Protein AF-A0A0F9J453-F1 (afdb_monomer_lite)

Sequence (119 aa):
MNYAKPRQVDPKLDKDDAGKWRWTVANRRVGTWAAGYCAENCLGHDTPLAAAQHYHEYQLDHIRLSSLMDTQHPCEKCSEWTSLIAGLPHGDTHTLCEAHRTKDVLAEITSPPDQIWYS

Foldseek 3Di:
DKKWAWDADDVVVHPNLHQFIAIWIADPVPGIDGDFVSNVPDSHHNDRQVNLVNVVVSQLVVKDKDFQPPDWFQFPPHGDTGRIWIDGPQDDIGRHDPVQNHSVNRVVVDGRDRMTDDD

Structure (mmCIF, N/CA/C/O backbone):
data_AF-A0A0F9J453-F1
#
_entry.id   AF-A0A0F9J453-F1
#
loop_
_atom_site.group_PDB
_atom_site.id
_atom_site.type_symbol
_atom_site.label_atom_id
_atom_site.label_alt_id
_atom_site.label_comp_id
_atom_site.label_asym_id
_atom_site.label_entity_id
_atom_site.label_seq_id
_atom_site.pdbx_PDB_ins_code
_atom_site.Cartn_x
_atom_site.Cartn_y
_atom_site.Cartn_z
_atom_site.occupancy
_atom_site.B_iso_or_equiv
_atom_site.auth_seq_id
_atom_site.auth_comp_id
_atom_site.auth_asym_id
_atom_site.auth_atom_id
_atom_site.pdbx_PDB_model_num
ATOM 1 N N . MET A 1 1 ? 19.938 2.664 4.114 1.00 58.47 1 MET A N 1
ATOM 2 C CA . MET A 1 1 ? 18.542 3.114 4.044 1.00 58.47 1 MET A CA 1
ATOM 3 C C . MET A 1 1 ? 17.897 2.373 2.904 1.00 58.47 1 MET A C 1
ATOM 5 O O . MET A 1 1 ? 18.426 2.441 1.794 1.00 58.47 1 MET A O 1
ATOM 9 N N . ASN A 1 2 ? 16.870 1.600 3.223 1.00 80.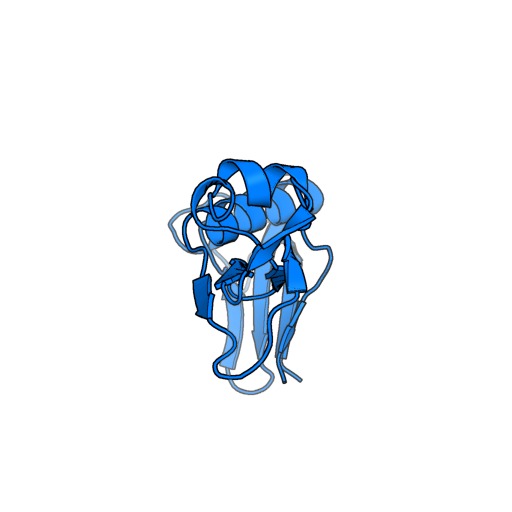75 2 ASN A N 1
ATOM 10 C CA . ASN A 1 2 ? 16.108 0.851 2.244 1.00 80.75 2 ASN A CA 1
ATOM 11 C C . ASN A 1 2 ? 14.864 1.681 1.927 1.00 80.75 2 ASN A C 1
ATOM 13 O O . ASN A 1 2 ? 14.238 2.217 2.839 1.00 80.75 2 ASN A O 1
ATOM 17 N N . TYR A 1 3 ? 14.539 1.852 0.656 1.00 84.69 3 TYR A N 1
ATOM 18 C CA . TYR A 1 3 ? 13.366 2.622 0.243 1.00 84.69 3 TYR A CA 1
ATOM 19 C C . TYR A 1 3 ? 12.690 1.937 -0.932 1.00 84.69 3 TYR A C 1
ATOM 21 O O . TYR A 1 3 ? 13.342 1.184 -1.650 1.00 84.69 3 TYR A O 1
ATOM 29 N N . ALA A 1 4 ? 11.407 2.196 -1.146 1.00 87.56 4 ALA A N 1
ATOM 30 C CA . ALA A 1 4 ? 10.708 1.763 -2.341 1.00 87.56 4 ALA A CA 1
ATOM 31 C C . ALA A 1 4 ? 9.972 2.910 -3.005 1.00 87.56 4 ALA A C 1
ATOM 33 O O . ALA A 1 4 ? 9.442 3.775 -2.318 1.00 87.56 4 ALA A O 1
ATOM 34 N N . LYS A 1 5 ? 9.977 2.922 -4.333 1.00 90.81 5 LYS A N 1
ATOM 35 C CA . LYS A 1 5 ? 9.284 3.920 -5.148 1.00 90.81 5 LYS A CA 1
ATOM 36 C C . LYS A 1 5 ? 9.131 3.428 -6.588 1.00 90.81 5 LYS A C 1
ATOM 38 O O . LYS A 1 5 ? 9.829 2.479 -6.984 1.00 90.81 5 LYS A O 1
ATOM 43 N N . PRO A 1 6 ? 8.300 4.089 -7.409 1.00 88.69 6 PRO A N 1
ATOM 44 C CA . PRO A 1 6 ? 8.308 3.878 -8.841 1.00 88.69 6 PRO A CA 1
ATOM 45 C C . PRO A 1 6 ? 9.680 4.248 -9.407 1.00 88.69 6 PRO A C 1
ATOM 47 O O . PRO A 1 6 ? 10.253 5.294 -9.081 1.00 88.69 6 PRO A O 1
ATOM 50 N N . ARG A 1 7 ? 10.214 3.397 -10.275 1.00 88.31 7 ARG A N 1
ATOM 51 C CA . ARG A 1 7 ? 11.472 3.630 -10.985 1.00 88.31 7 ARG A CA 1
ATOM 52 C C . ARG A 1 7 ? 11.322 3.174 -12.432 1.00 88.31 7 ARG A C 1
ATOM 54 O O . ARG A 1 7 ? 10.661 2.170 -12.690 1.00 88.31 7 ARG A O 1
ATOM 61 N N . GLN A 1 8 ? 11.951 3.890 -13.362 1.00 84.50 8 GLN A N 1
ATOM 62 C CA . GLN A 1 8 ? 12.127 3.388 -14.721 1.00 84.50 8 GLN A CA 1
ATOM 63 C C . GLN A 1 8 ? 13.037 2.154 -14.723 1.00 84.50 8 GLN A C 1
ATOM 65 O O . GLN A 1 8 ? 14.089 2.131 -14.073 1.00 84.50 8 GLN A O 1
ATOM 70 N N . VAL A 1 9 ? 12.593 1.143 -15.459 1.00 73.62 9 VAL A N 1
ATOM 71 C CA . VAL A 1 9 ? 13.315 -0.088 -15.775 1.00 73.62 9 VAL A CA 1
ATOM 72 C C . VAL A 1 9 ? 14.597 0.288 -16.519 1.00 73.62 9 VAL A C 1
ATOM 74 O O . VAL A 1 9 ? 14.559 1.032 -17.503 1.00 73.62 9 VAL A O 1
ATOM 77 N N . ASP A 1 10 ? 15.736 -0.185 -16.017 1.00 68.31 10 ASP A N 1
ATOM 78 C CA . ASP A 1 10 ? 17.033 -0.014 -16.666 1.00 68.31 10 ASP A CA 1
ATOM 79 C C . ASP A 1 10 ? 17.321 -1.265 -17.502 1.00 68.31 10 ASP A C 1
ATOM 81 O O . ASP A 1 10 ? 17.553 -2.323 -16.923 1.00 68.31 10 ASP A O 1
ATOM 85 N N . PRO A 1 11 ? 17.369 -1.181 -18.839 1.00 63.88 11 PRO A N 1
ATOM 86 C CA . PRO A 1 11 ? 17.596 -2.346 -19.696 1.00 63.88 11 PRO A CA 1
ATOM 87 C C . PRO A 1 11 ? 18.952 -3.043 -19.477 1.00 63.88 11 PRO A C 1
ATOM 89 O O . PRO A 1 11 ? 19.164 -4.137 -19.988 1.00 63.88 11 PRO A O 1
ATOM 92 N N . LYS A 1 12 ? 19.895 -2.440 -18.735 1.00 64.56 12 LYS A N 1
ATOM 93 C CA . LYS A 1 12 ? 21.147 -3.111 -18.333 1.00 64.56 12 LYS A CA 1
ATOM 94 C C . LYS A 1 12 ? 20.999 -3.969 -17.076 1.00 64.56 12 LYS A C 1
ATOM 96 O O . LYS A 1 12 ? 21.871 -4.794 -16.811 1.00 64.56 12 LYS A O 1
ATOM 101 N N . LEU A 1 13 ? 19.963 -3.728 -16.276 1.00 62.19 13 LEU A N 1
ATOM 102 C CA . LEU A 1 13 ? 19.748 -4.349 -14.964 1.00 62.19 13 LEU A CA 1
ATOM 103 C C . LEU A 1 13 ? 18.433 -5.138 -14.892 1.00 62.19 13 LEU A C 1
ATOM 105 O O . LEU A 1 13 ? 18.302 -6.030 -14.057 1.00 62.19 13 LEU A O 1
ATOM 109 N N . ASP A 1 14 ? 17.487 -4.835 -15.775 1.00 64.06 14 ASP A N 1
ATOM 110 C CA . ASP A 1 14 ? 16.128 -5.351 -15.812 1.00 64.06 14 ASP A CA 1
ATOM 111 C C . ASP A 1 14 ? 15.807 -5.940 -17.208 1.00 64.06 14 ASP A C 1
ATOM 113 O O . ASP A 1 14 ? 16.488 -5.643 -18.187 1.00 64.06 14 ASP A O 1
ATOM 117 N N . LYS A 1 15 ? 14.764 -6.784 -17.315 1.00 60.72 15 LYS A N 1
ATOM 118 C CA . LYS A 1 15 ? 14.276 -7.349 -18.601 1.00 60.72 15 LYS A CA 1
ATOM 119 C C . LYS A 1 15 ? 13.980 -6.223 -19.621 1.00 60.72 15 LYS A C 1
ATOM 121 O O . LYS A 1 15 ? 13.590 -5.149 -19.179 1.00 60.72 15 LYS A O 1
ATOM 126 N N . ASP A 1 16 ? 14.110 -6.509 -20.927 1.00 56.72 16 ASP A N 1
ATOM 127 C CA . ASP A 1 16 ? 14.220 -5.620 -22.123 1.00 56.72 16 ASP A CA 1
ATOM 128 C C . ASP A 1 16 ? 13.232 -4.430 -22.320 1.00 56.72 16 ASP A C 1
ATOM 130 O O . ASP A 1 16 ? 13.208 -3.796 -23.377 1.00 56.72 16 ASP A O 1
ATOM 134 N N . ASP A 1 17 ? 12.449 -4.036 -21.319 1.00 56.16 17 ASP A N 1
ATOM 135 C CA . ASP A 1 17 ? 11.421 -2.998 -21.387 1.00 56.16 17 ASP A CA 1
ATOM 136 C C . ASP A 1 17 ? 11.989 -1.593 -21.081 1.00 56.16 17 ASP A C 1
ATOM 138 O O . ASP A 1 17 ? 11.548 -0.906 -20.151 1.00 56.16 17 ASP A O 1
ATOM 142 N N . ALA A 1 18 ? 12.993 -1.150 -21.843 1.00 51.66 18 ALA A N 1
ATOM 143 C CA . ALA A 1 18 ? 13.585 0.181 -21.686 1.00 51.66 18 ALA A CA 1
ATOM 144 C C . ALA A 1 18 ? 12.510 1.285 -21.808 1.00 51.66 18 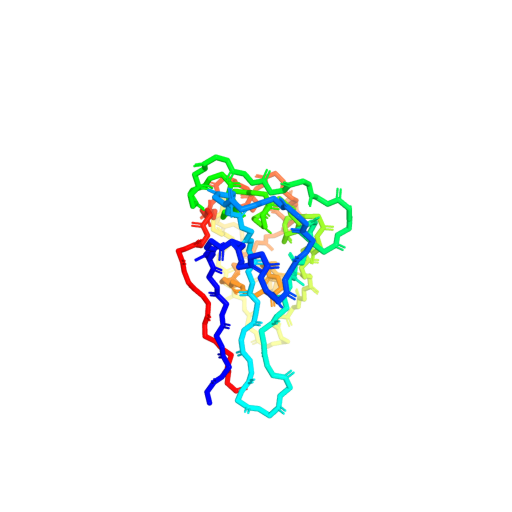ALA A C 1
ATOM 146 O O . ALA A 1 18 ? 11.973 1.520 -22.889 1.00 51.66 18 ALA A O 1
ATOM 147 N N . GLY A 1 19 ? 12.198 1.971 -20.702 1.00 61.91 19 GLY A N 1
ATOM 148 C CA . GLY A 1 19 ? 11.271 3.115 -20.668 1.00 61.91 19 GLY A CA 1
ATOM 149 C C . GLY A 1 19 ? 10.000 2.930 -19.834 1.00 61.91 19 GLY A C 1
ATOM 150 O O . GLY A 1 19 ? 9.310 3.919 -19.580 1.00 61.91 19 GLY A O 1
ATOM 151 N N . LYS A 1 20 ? 9.705 1.717 -19.351 1.00 82.94 20 LYS A N 1
ATOM 152 C CA . LYS A 1 20 ? 8.541 1.461 -18.486 1.00 82.94 20 LYS A CA 1
ATOM 153 C C . LYS A 1 20 ? 8.883 1.594 -17.000 1.00 82.94 20 LYS A C 1
ATOM 155 O O . LYS A 1 20 ? 10.028 1.443 -16.591 1.00 82.94 20 LYS A O 1
ATOM 160 N N . TRP A 1 21 ? 7.888 1.899 -16.177 1.00 90.56 21 TRP A N 1
ATOM 161 C CA . TRP A 1 21 ? 7.979 2.069 -14.729 1.00 90.56 21 TRP A CA 1
ATOM 162 C C . TRP A 1 21 ? 7.594 0.787 -13.994 1.00 90.56 21 TRP A C 1
ATOM 164 O O . TRP A 1 21 ? 6.624 0.125 -14.351 1.00 90.56 21 TRP A O 1
ATOM 174 N N . ARG A 1 22 ? 8.309 0.456 -12.921 1.00 91.19 22 ARG A N 1
ATOM 175 C CA . ARG A 1 22 ? 7.918 -0.581 -11.955 1.00 91.19 22 ARG A CA 1
ATOM 176 C C . ARG A 1 22 ? 8.031 -0.030 -10.544 1.00 91.19 22 ARG A C 1
ATOM 178 O O . ARG A 1 22 ? 8.843 0.860 -10.285 1.00 91.19 22 ARG A O 1
ATOM 185 N N . TRP A 1 23 ? 7.245 -0.572 -9.621 1.00 92.31 23 TRP A N 1
ATOM 186 C CA . TRP A 1 23 ? 7.500 -0.350 -8.206 1.00 92.31 23 TRP A CA 1
ATOM 187 C C . TRP A 1 23 ? 8.717 -1.165 -7.784 1.00 92.31 23 TRP A C 1
ATOM 189 O O . TRP A 1 23 ? 8.757 -2.383 -7.981 1.00 92.31 23 TRP A O 1
ATOM 199 N N . THR A 1 24 ? 9.723 -0.493 -7.232 1.00 91.25 24 THR A N 1
ATOM 200 C CA . THR A 1 24 ? 11.000 -1.120 -6.882 1.00 91.25 24 THR A CA 1
ATOM 201 C C . THR A 1 24 ? 11.366 -0.853 -5.438 1.00 91.25 24 THR A C 1
ATOM 203 O O . THR A 1 24 ? 11.099 0.231 -4.928 1.00 91.25 24 THR A O 1
ATOM 206 N N . VAL A 1 25 ? 12.003 -1.830 -4.799 1.00 89.06 25 VAL A N 1
ATOM 207 C CA . VAL A 1 25 ? 12.656 -1.704 -3.496 1.00 89.06 25 VAL A CA 1
ATOM 208 C C . VAL A 1 25 ? 14.158 -1.608 -3.742 1.00 89.06 25 VAL A C 1
ATOM 210 O O . VAL A 1 25 ? 14.733 -2.423 -4.459 1.00 89.06 25 VAL A O 1
ATOM 213 N N . ALA A 1 26 ? 14.800 -0.616 -3.141 1.00 87.31 26 ALA A N 1
ATOM 214 C CA . ALA A 1 26 ? 16.237 -0.422 -3.152 1.00 87.31 26 ALA A CA 1
ATOM 215 C C . ALA A 1 26 ? 16.809 -0.695 -1.759 1.00 87.31 26 ALA A C 1
ATOM 217 O O . ALA A 1 26 ? 16.400 -0.078 -0.774 1.00 87.31 26 ALA A O 1
ATOM 218 N N . ASN A 1 27 ? 17.803 -1.577 -1.682 1.00 86.12 27 ASN A N 1
ATOM 219 C CA . ASN A 1 27 ? 18.605 -1.846 -0.494 1.00 86.12 27 ASN A CA 1
ATOM 220 C C . ASN A 1 27 ? 20.088 -1.674 -0.824 1.00 86.12 27 ASN A C 1
ATOM 222 O O . ASN A 1 27 ? 20.586 -2.209 -1.811 1.00 86.12 27 ASN A O 1
ATOM 226 N N . ARG A 1 28 ? 20.829 -0.962 0.032 1.00 80.06 28 ARG A N 1
ATOM 227 C CA . ARG A 1 28 ? 22.255 -0.670 -0.216 1.00 80.06 28 ARG A CA 1
ATOM 228 C C . ARG A 1 28 ? 23.141 -1.917 -0.344 1.00 80.06 28 ARG A C 1
ATOM 230 O O . ARG A 1 28 ? 24.192 -1.820 -0.960 1.00 80.06 28 ARG A O 1
ATOM 237 N N . ARG A 1 29 ? 22.762 -3.045 0.265 1.00 83.50 29 ARG A N 1
ATOM 238 C CA . ARG A 1 29 ? 23.536 -4.298 0.244 1.00 83.50 29 ARG A CA 1
ATOM 239 C C . ARG A 1 29 ? 23.169 -5.214 -0.921 1.00 83.50 29 ARG A C 1
ATOM 241 O O . ARG A 1 29 ? 24.044 -5.897 -1.429 1.00 83.50 29 ARG A O 1
ATOM 248 N N . VAL A 1 30 ? 21.890 -5.255 -1.296 1.00 80.81 30 VAL A N 1
ATOM 249 C CA . VAL A 1 30 ? 21.345 -6.257 -2.238 1.00 80.81 30 VAL A CA 1
ATOM 250 C C . VAL A 1 30 ? 21.035 -5.650 -3.612 1.00 80.81 30 VAL A C 1
ATOM 252 O O . VAL A 1 30 ? 20.905 -6.372 -4.591 1.00 80.81 30 VAL A O 1
ATOM 255 N N . GLY A 1 31 ? 20.978 -4.320 -3.719 1.00 84.56 31 GLY A N 1
ATOM 256 C CA . GLY A 1 31 ? 20.663 -3.618 -4.961 1.00 84.56 31 GLY A CA 1
ATOM 257 C C . GLY A 1 31 ? 19.195 -3.207 -5.038 1.00 84.56 31 GLY A C 1
ATOM 258 O O . GLY A 1 31 ? 18.553 -2.968 -4.018 1.00 84.56 31 GLY A O 1
ATOM 259 N N . THR A 1 32 ? 18.682 -3.048 -6.255 1.00 86.69 32 THR A N 1
ATOM 260 C CA . THR A 1 32 ? 17.288 -2.657 -6.521 1.00 86.69 32 THR A CA 1
ATOM 261 C C . THR A 1 32 ? 16.565 -3.809 -7.205 1.00 86.69 32 THR A C 1
ATOM 263 O O . THR A 1 32 ? 17.125 -4.394 -8.125 1.00 86.69 32 THR A O 1
ATOM 266 N N . TRP A 1 33 ? 15.348 -4.128 -6.772 1.00 86.44 33 TRP A N 1
ATOM 267 C CA . TRP A 1 33 ? 14.506 -5.160 -7.384 1.00 86.44 33 TRP A CA 1
ATOM 268 C C . TRP A 1 33 ? 13.043 -4.713 -7.427 1.00 86.44 33 TRP A C 1
ATOM 270 O O . TRP A 1 33 ? 12.626 -3.852 -6.651 1.00 86.44 33 TRP A O 1
ATOM 280 N N . ALA A 1 34 ? 12.255 -5.282 -8.339 1.00 89.38 34 ALA A N 1
ATOM 281 C CA . ALA A 1 34 ? 10.815 -5.040 -8.401 1.00 89.38 34 ALA A CA 1
ATOM 282 C C . ALA A 1 34 ? 10.085 -5.701 -7.218 1.00 89.38 34 ALA A C 1
ATOM 284 O O . ALA A 1 34 ? 10.521 -6.743 -6.734 1.00 89.38 34 ALA A O 1
ATOM 285 N N . ALA A 1 35 ? 8.978 -5.116 -6.758 1.00 89.81 35 ALA A N 1
ATOM 286 C CA . ALA A 1 35 ? 8.205 -5.634 -5.625 1.00 89.81 35 ALA A CA 1
ATOM 287 C C . ALA A 1 35 ? 6.690 -5.607 -5.871 1.00 89.81 35 ALA A C 1
ATOM 289 O O . ALA A 1 35 ? 6.203 -4.904 -6.757 1.00 89.81 35 ALA A O 1
ATOM 290 N N . GLY A 1 36 ? 5.952 -6.380 -5.070 1.00 90.88 36 GLY A N 1
ATOM 291 C CA . GLY A 1 36 ? 4.528 -6.634 -5.284 1.00 90.88 36 GLY A CA 1
ATOM 292 C C . GLY A 1 36 ? 4.272 -7.273 -6.648 1.00 90.88 36 GLY A C 1
ATOM 293 O O . GLY A 1 36 ? 5.144 -7.955 -7.189 1.00 90.88 36 GLY A O 1
ATOM 294 N N . TYR A 1 37 ? 3.132 -6.965 -7.265 1.00 92.44 37 TYR A N 1
ATOM 295 C CA . TYR A 1 37 ? 2.812 -7.465 -8.605 1.00 92.44 37 TYR A CA 1
ATOM 296 C C . TYR A 1 37 ? 3.808 -7.025 -9.689 1.00 92.44 37 TYR A C 1
ATOM 298 O O . TYR A 1 37 ? 3.955 -7.699 -10.707 1.00 92.44 37 TYR A O 1
ATOM 306 N N . CYS A 1 38 ? 4.595 -5.961 -9.466 1.00 90.62 38 CYS A N 1
ATOM 307 C CA . CYS A 1 38 ? 5.680 -5.603 -10.385 1.00 90.62 38 CYS A CA 1
ATOM 308 C C . CYS A 1 38 ? 6.798 -6.666 -10.465 1.00 90.62 38 CYS A C 1
ATOM 310 O O . CYS A 1 38 ? 7.562 -6.653 -11.432 1.00 90.62 38 CYS A O 1
ATOM 312 N N . ALA A 1 39 ? 6.906 -7.575 -9.490 1.00 88.25 39 ALA A N 1
ATOM 313 C CA . ALA A 1 39 ? 7.855 -8.692 -9.501 1.00 88.25 39 ALA A CA 1
ATOM 314 C C . ALA A 1 39 ? 7.318 -9.946 -10.225 1.00 88.25 39 ALA A C 1
ATOM 316 O O . ALA A 1 39 ? 8.101 -10.804 -10.634 1.00 88.25 39 ALA A O 1
ATOM 317 N N . GLU A 1 40 ? 6.002 -10.047 -10.424 1.00 85.69 40 GLU A N 1
ATOM 318 C CA . GLU A 1 40 ? 5.304 -11.258 -10.876 1.00 85.69 40 GLU A CA 1
ATOM 319 C C . GLU A 1 40 ? 4.964 -11.195 -12.376 1.00 85.69 40 GLU A C 1
ATOM 321 O O . GLU A 1 40 ? 3.808 -11.201 -12.780 1.00 85.69 40 GLU A O 1
ATOM 326 N N . ASN A 1 41 ? 5.987 -11.118 -13.236 1.00 71.81 41 ASN A N 1
ATOM 327 C CA . ASN A 1 41 ? 5.835 -11.013 -14.702 1.00 71.81 41 ASN A CA 1
ATOM 328 C C . ASN A 1 41 ? 5.114 -9.743 -15.205 1.00 71.81 41 ASN A C 1
ATOM 330 O O . ASN A 1 41 ? 4.543 -9.733 -16.294 1.00 71.81 41 ASN A O 1
ATOM 334 N N . CYS A 1 42 ? 5.194 -8.642 -14.459 1.00 83.94 42 CYS A N 1
ATOM 335 C CA . CYS A 1 42 ? 4.746 -7.336 -14.935 1.00 83.94 42 CYS A CA 1
ATOM 336 C C . CYS A 1 42 ? 5.649 -6.810 -16.066 1.00 83.94 42 CYS A C 1
ATOM 338 O O . CYS A 1 42 ? 6.863 -6.687 -15.893 1.00 83.94 42 CYS A O 1
ATOM 340 N N . LEU A 1 43 ? 5.049 -6.412 -17.193 1.00 83.50 43 LEU A N 1
ATOM 341 C CA . LEU A 1 43 ? 5.746 -5.767 -18.320 1.00 83.50 43 LEU A CA 1
ATOM 342 C C . LEU A 1 43 ? 6.194 -4.326 -18.013 1.00 83.50 43 LEU A C 1
ATOM 344 O O . LEU A 1 43 ? 6.772 -3.665 -18.866 1.00 83.50 43 LEU A O 1
ATOM 348 N N . GLY A 1 44 ? 5.907 -3.813 -16.814 1.00 86.81 44 GLY A N 1
ATOM 349 C CA . GLY A 1 44 ? 6.068 -2.406 -16.462 1.00 86.81 44 GLY A CA 1
ATOM 350 C C . GLY A 1 44 ? 4.931 -1.521 -16.985 1.00 86.81 44 GLY A C 1
ATOM 351 O O . GLY A 1 44 ? 4.119 -1.927 -17.815 1.00 86.81 44 GLY A O 1
ATOM 352 N N . HIS A 1 45 ? 4.882 -0.298 -16.470 1.00 91.19 45 HIS A N 1
ATOM 353 C CA . HIS A 1 45 ? 3.807 0.668 -16.667 1.00 91.19 45 HIS A CA 1
ATOM 354 C C . HIS A 1 45 ? 4.291 1.908 -17.418 1.00 91.19 45 HIS A C 1
ATOM 356 O O . HIS A 1 45 ? 5.451 2.292 -17.309 1.00 91.19 45 HIS A O 1
ATOM 362 N N . ASP A 1 46 ? 3.401 2.603 -18.117 1.00 90.06 46 ASP A N 1
ATOM 363 C CA . ASP A 1 46 ? 3.794 3.798 -18.878 1.00 90.06 46 ASP A CA 1
ATOM 364 C C . ASP A 1 46 ? 4.073 5.016 -17.981 1.00 90.06 46 ASP A C 1
ATOM 366 O O . ASP A 1 46 ? 4.767 5.950 -18.381 1.00 90.06 46 ASP A O 1
ATOM 370 N N . THR A 1 47 ? 3.569 5.011 -16.742 1.00 91.81 47 THR A N 1
ATOM 371 C CA . THR A 1 47 ? 3.716 6.126 -15.798 1.00 91.81 47 THR A CA 1
ATOM 372 C C . THR A 1 47 ? 4.148 5.652 -14.405 1.00 91.81 47 THR A C 1
ATOM 374 O O . THR A 1 47 ? 3.826 4.528 -14.004 1.00 91.81 47 THR A O 1
ATOM 377 N N . PRO A 1 48 ? 4.837 6.507 -13.620 1.00 93.00 48 PRO A N 1
ATOM 378 C CA . PRO A 1 48 ? 5.168 6.193 -12.230 1.00 93.00 48 PRO A CA 1
ATOM 379 C C . PRO A 1 48 ? 3.915 5.996 -11.371 1.00 93.00 48 PRO A C 1
ATOM 381 O O . PRO A 1 48 ? 3.907 5.134 -10.497 1.00 93.00 48 PRO A O 1
ATOM 384 N N . LEU A 1 49 ? 2.849 6.758 -11.644 1.00 94.06 49 LEU A N 1
ATOM 385 C CA . LEU A 1 49 ? 1.582 6.655 -10.924 1.00 94.06 49 LEU A CA 1
ATOM 386 C C . LEU A 1 49 ? 0.915 5.294 -11.146 1.00 94.06 49 LEU A C 1
ATOM 388 O O . LEU A 1 49 ? 0.462 4.688 -10.183 1.00 94.06 49 LEU A O 1
ATOM 392 N N . ALA A 1 50 ? 0.914 4.776 -12.376 1.00 93.31 50 ALA A N 1
ATOM 393 C CA . ALA A 1 50 ? 0.371 3.449 -12.659 1.00 93.31 50 ALA A CA 1
ATOM 394 C C . ALA A 1 50 ? 1.161 2.340 -11.939 1.00 93.31 50 ALA A C 1
ATOM 396 O O . ALA A 1 50 ? 0.571 1.400 -11.414 1.00 93.31 50 ALA A O 1
ATOM 397 N N . ALA A 1 51 ? 2.487 2.476 -11.833 1.00 93.69 51 ALA A N 1
ATOM 398 C CA . ALA A 1 51 ? 3.297 1.554 -11.036 1.00 93.69 51 ALA A CA 1
ATOM 399 C C . ALA A 1 51 ? 3.001 1.654 -9.527 1.00 93.69 51 ALA A C 1
ATOM 401 O O . ALA A 1 51 ? 2.973 0.633 -8.840 1.00 93.69 51 ALA A O 1
ATOM 402 N N . ALA A 1 52 ? 2.757 2.863 -9.010 1.00 95.25 52 ALA A N 1
ATOM 403 C CA . ALA A 1 52 ? 2.329 3.076 -7.628 1.00 95.25 52 ALA A CA 1
ATOM 404 C C . ALA A 1 52 ? 0.945 2.473 -7.350 1.00 95.25 52 ALA A C 1
ATOM 406 O O . ALA A 1 52 ? 0.768 1.803 -6.336 1.00 95.25 52 ALA A O 1
ATOM 407 N N . GLN A 1 53 ? -0.014 2.664 -8.260 1.00 95.44 53 GLN A N 1
ATOM 408 C CA . GLN A 1 53 ? -1.359 2.085 -8.177 1.00 95.44 53 GLN A CA 1
ATOM 409 C C . GLN A 1 53 ? -1.306 0.559 -8.169 1.00 95.44 53 GLN A C 1
ATOM 411 O O . GLN A 1 53 ? -1.876 -0.068 -7.285 1.00 95.44 53 GLN A O 1
ATOM 416 N N . HIS A 1 54 ? -0.532 -0.041 -9.070 1.00 94.75 54 HIS A N 1
ATOM 417 C CA . HIS A 1 54 ? -0.396 -1.494 -9.127 1.00 94.75 54 HIS A CA 1
ATOM 418 C C . HIS A 1 54 ? 0.264 -2.079 -7.865 1.00 94.75 54 HIS A C 1
ATOM 420 O O . HIS A 1 54 ? -0.097 -3.156 -7.392 1.00 94.75 54 HIS A O 1
ATOM 426 N N . TYR A 1 55 ? 1.214 -1.357 -7.261 1.00 95.25 55 TYR A N 1
ATOM 427 C CA . TYR A 1 55 ? 1.755 -1.746 -5.959 1.00 95.25 55 TYR A CA 1
ATOM 428 C C . TYR A 1 55 ? 0.755 -1.538 -4.813 1.00 95.25 55 TYR A C 1
ATOM 430 O O . TYR A 1 55 ? 0.731 -2.310 -3.856 1.00 95.25 55 TYR A O 1
ATOM 438 N N . HIS A 1 56 ? -0.079 -0.506 -4.891 1.00 95.94 56 HIS A N 1
ATOM 439 C CA . HIS A 1 56 ? -1.143 -0.261 -3.928 1.00 95.94 56 HIS A CA 1
ATOM 440 C C . HIS A 1 56 ? -2.196 -1.375 -3.940 1.00 95.94 56 HIS A C 1
ATOM 442 O O . HIS A 1 56 ? -2.563 -1.865 -2.876 1.00 95.94 56 HIS A O 1
ATOM 448 N N . GLU A 1 57 ? -2.592 -1.849 -5.122 1.00 95.81 57 GLU A N 1
ATOM 449 C CA . GLU A 1 57 ? -3.450 -3.029 -5.290 1.00 95.81 57 GLU A CA 1
ATOM 450 C C . GLU A 1 57 ? -2.845 -4.255 -4.599 1.00 95.81 57 GLU A C 1
ATOM 452 O O . GLU A 1 57 ? -3.505 -4.880 -3.771 1.00 95.81 57 GLU A O 1
ATOM 457 N N . TYR A 1 58 ? -1.555 -4.524 -4.830 1.00 95.50 58 TYR A N 1
ATOM 458 C CA . TYR A 1 58 ? -0.842 -5.591 -4.126 1.00 95.50 58 TYR A CA 1
ATOM 459 C C . TYR A 1 58 ? -0.918 -5.434 -2.598 1.00 95.50 58 TYR A C 1
ATOM 461 O O . TYR A 1 58 ? -1.157 -6.410 -1.890 1.00 95.50 58 TYR A O 1
ATOM 469 N N . GLN A 1 59 ? -0.737 -4.221 -2.065 1.00 95.69 59 GLN A N 1
ATOM 470 C CA . GLN A 1 59 ? -0.842 -3.983 -0.621 1.00 95.69 59 GLN A CA 1
ATOM 471 C C . GLN A 1 59 ? -2.259 -4.227 -0.082 1.00 95.69 59 GLN A C 1
ATOM 473 O O . GLN A 1 59 ? -2.402 -4.778 1.009 1.00 95.69 59 GLN A O 1
ATOM 478 N N . LEU A 1 60 ? -3.284 -3.842 -0.843 1.00 96.50 60 LEU A N 1
ATOM 479 C CA . LEU A 1 60 ? -4.696 -4.046 -0.514 1.00 96.50 60 LEU A CA 1
ATOM 480 C C . LEU A 1 60 ? -5.116 -5.523 -0.572 1.00 96.50 60 LEU A C 1
ATOM 482 O O . LEU A 1 60 ? -6.018 -5.934 0.151 1.00 96.50 60 LEU A O 1
ATOM 486 N N . ASP A 1 61 ? -4.460 -6.342 -1.391 1.00 96.75 61 ASP A N 1
ATOM 487 C CA . ASP A 1 61 ? -4.663 -7.797 -1.392 1.00 96.75 61 ASP A CA 1
ATOM 488 C C . ASP A 1 61 ? -3.944 -8.514 -0.239 1.00 96.75 61 ASP A C 1
ATOM 490 O O . ASP A 1 61 ? -4.254 -9.662 0.076 1.00 96.75 61 ASP A O 1
ATOM 494 N N . HIS A 1 62 ? -3.024 -7.825 0.442 1.00 96.19 62 HIS A N 1
ATOM 495 C CA . HIS A 1 62 ? -2.207 -8.372 1.527 1.00 96.19 62 HIS A CA 1
ATOM 496 C C . HIS A 1 62 ? -2.391 -7.605 2.842 1.00 96.19 62 HIS A C 1
ATOM 498 O O . HIS A 1 62 ? -1.446 -7.478 3.624 1.00 96.19 62 HIS A O 1
ATOM 504 N N . ILE A 1 63 ? -3.590 -7.072 3.093 1.00 96.75 63 ILE A N 1
ATOM 505 C CA . ILE A 1 63 ? -3.876 -6.276 4.294 1.00 96.75 63 ILE A CA 1
ATOM 506 C C . ILE A 1 63 ? -3.482 -7.014 5.575 1.00 96.75 63 ILE A C 1
ATOM 508 O O . ILE A 1 63 ? -3.587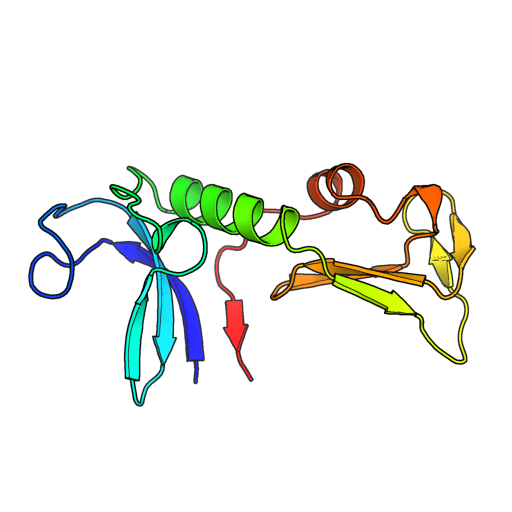 -8.237 5.693 1.00 96.75 63 ILE A O 1
ATOM 512 N N . ARG A 1 64 ? -3.034 -6.248 6.565 1.00 96.06 64 ARG A N 1
ATOM 513 C CA . ARG A 1 64 ? -2.687 -6.754 7.892 1.00 96.06 64 ARG A CA 1
ATOM 514 C C . ARG A 1 64 ? -3.807 -6.436 8.859 1.00 96.06 64 ARG A C 1
ATOM 516 O O . ARG A 1 64 ? -4.226 -5.288 8.951 1.00 96.06 64 ARG A O 1
ATOM 523 N N . LEU A 1 65 ? -4.240 -7.448 9.601 1.00 96.50 65 LEU A N 1
ATOM 524 C CA . LEU A 1 65 ? -5.247 -7.335 10.651 1.00 96.50 65 LEU A CA 1
ATOM 525 C C . LEU A 1 65 ? -4.588 -7.611 12.002 1.00 96.50 65 LEU A C 1
ATOM 527 O O . LEU A 1 65 ? -3.812 -8.560 12.129 1.00 96.50 65 LEU A O 1
ATOM 531 N N . SER A 1 66 ? -4.877 -6.785 13.004 1.00 95.38 66 SER A N 1
ATOM 532 C CA . SER A 1 66 ? -4.340 -6.938 14.360 1.00 95.38 66 SER A CA 1
ATOM 533 C C . SER A 1 66 ? -5.267 -6.279 15.395 1.00 95.38 66 SER A C 1
ATOM 535 O O . SER A 1 66 ? -6.359 -5.811 15.063 1.00 95.38 66 SER A O 1
ATOM 537 N N . SER A 1 67 ? -4.850 -6.257 16.659 1.00 94.50 67 SER A N 1
ATOM 538 C CA . SER A 1 67 ? -5.560 -5.621 17.770 1.00 94.50 67 SER A CA 1
ATOM 539 C C . SER A 1 67 ? -4.601 -4.904 18.719 1.00 94.50 67 SER A C 1
ATOM 541 O O . SER A 1 67 ? -3.528 -5.419 19.035 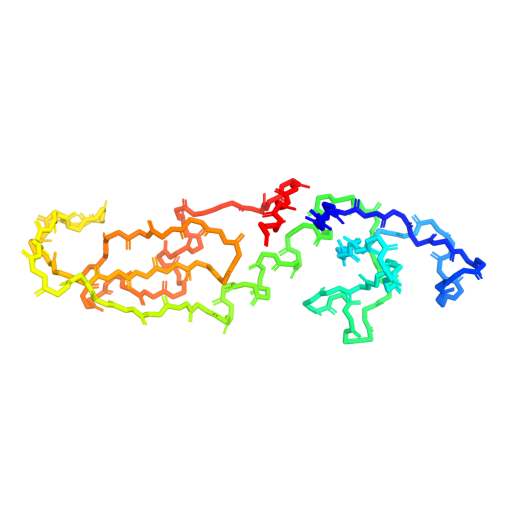1.00 94.50 67 SER A O 1
ATOM 543 N N . LEU A 1 68 ? -5.026 -3.759 19.236 1.00 88.38 68 LEU A N 1
ATOM 544 C CA . LEU A 1 68 ? -4.438 -3.054 20.368 1.00 88.38 68 LEU A CA 1
ATOM 545 C C . LEU A 1 68 ? -4.852 -3.793 21.648 1.00 88.38 68 LEU A C 1
ATOM 547 O O . LEU A 1 68 ? -6.037 -3.939 21.922 1.00 88.38 68 LEU A O 1
ATOM 551 N N . MET A 1 69 ? -3.897 -4.324 22.412 1.00 81.44 69 MET A N 1
ATOM 552 C CA . MET A 1 69 ? -4.235 -5.222 23.528 1.00 81.44 69 MET A CA 1
ATOM 553 C C . MET A 1 69 ? -4.941 -4.506 24.692 1.00 81.44 69 MET A C 1
ATOM 555 O O . MET A 1 69 ? -5.784 -5.118 25.338 1.00 81.44 69 MET A O 1
ATOM 559 N N . ASP A 1 70 ? -4.666 -3.212 24.904 1.00 84.06 70 ASP A N 1
ATOM 560 C CA . ASP A 1 70 ? -5.049 -2.498 26.135 1.00 84.06 70 ASP A CA 1
ATOM 561 C C . ASP A 1 70 ? -5.738 -1.140 25.899 1.00 84.06 70 ASP A C 1
ATOM 563 O O . ASP A 1 70 ? -5.944 -0.365 26.834 1.00 84.06 70 ASP A O 1
ATOM 567 N N . THR A 1 71 ? -6.106 -0.824 24.657 1.00 89.69 71 THR A N 1
ATOM 568 C CA . THR A 1 71 ? -6.724 0.460 24.298 1.00 89.69 71 THR A CA 1
ATOM 569 C C . THR A 1 71 ? -7.855 0.280 23.297 1.00 89.69 71 THR A C 1
ATOM 571 O O . THR A 1 71 ? -7.759 -0.506 22.356 1.00 89.69 71 THR A O 1
ATOM 574 N N . GLN A 1 72 ? -8.933 1.043 23.494 1.00 93.12 72 GLN A N 1
ATOM 575 C CA . GLN A 1 72 ? -10.010 1.186 22.519 1.00 93.12 72 GLN A CA 1
ATOM 576 C C . GLN A 1 72 ? -9.982 2.588 21.923 1.00 93.12 72 GLN A C 1
ATOM 578 O O . GLN A 1 72 ? -9.788 3.577 22.630 1.00 93.12 72 GLN A O 1
ATOM 583 N N . HIS A 1 73 ? -10.213 2.657 20.620 1.00 95.19 73 HIS A N 1
ATOM 584 C CA . HIS A 1 73 ? -10.326 3.889 19.858 1.00 95.19 73 HIS A CA 1
ATOM 585 C C . HIS A 1 73 ? -11.602 3.825 19.005 1.00 95.19 73 HIS A C 1
ATOM 587 O O . HIS A 1 73 ? -12.073 2.729 18.682 1.00 95.19 73 HIS A O 1
ATOM 593 N N . PRO A 1 74 ? -12.214 4.970 18.666 1.00 97.25 74 PRO A N 1
ATOM 594 C CA . PRO A 1 74 ? -13.366 4.978 17.779 1.00 97.25 74 PRO A CA 1
ATOM 595 C C . PRO A 1 74 ? -12.941 4.534 16.377 1.00 97.25 74 PRO A C 1
ATOM 597 O O . PRO A 1 74 ? -11.925 4.987 15.852 1.00 97.25 74 PRO A O 1
ATOM 600 N N . CYS A 1 75 ? -13.739 3.668 15.760 1.00 97.69 75 CYS A N 1
ATOM 601 C CA . CYS A 1 75 ? -13.558 3.267 14.375 1.00 97.69 75 CYS A CA 1
ATOM 602 C C . CYS A 1 75 ? -13.585 4.497 13.459 1.00 97.69 75 CYS A C 1
ATOM 604 O O . CYS A 1 75 ? -14.521 5.297 13.510 1.00 97.69 75 CYS A O 1
ATOM 606 N N . GLU A 1 76 ? -12.609 4.607 12.561 1.00 97.19 76 GLU A N 1
ATOM 607 C CA . GLU A 1 76 ? -12.487 5.743 11.637 1.00 97.19 76 GLU A CA 1
ATOM 608 C C . GLU A 1 76 ? -13.660 5.855 10.641 1.00 97.19 76 GLU A C 1
ATOM 610 O O . GLU A 1 76 ? -13.889 6.926 10.085 1.00 97.19 76 GLU A O 1
ATOM 615 N N . LYS A 1 77 ? -14.440 4.779 10.435 1.00 96.94 77 LYS A N 1
ATOM 616 C CA . LYS A 1 77 ? -15.607 4.758 9.533 1.00 96.94 77 LYS A CA 1
ATOM 617 C C . LYS A 1 77 ? -16.950 5.024 10.213 1.00 96.94 77 LYS A C 1
ATOM 619 O O . LYS A 1 77 ? -17.749 5.785 9.680 1.00 96.94 77 LYS A O 1
ATOM 624 N N . CYS A 1 78 ? -17.225 4.389 11.353 1.00 97.06 78 CYS A N 1
ATOM 625 C CA . CYS A 1 78 ? -18.538 4.459 12.017 1.00 97.06 78 CYS A CA 1
ATOM 626 C C . CYS A 1 78 ? -18.493 4.963 13.465 1.00 97.06 78 CYS A C 1
ATOM 628 O O . CYS A 1 78 ? -19.531 5.023 14.118 1.00 97.06 78 CYS A O 1
ATOM 630 N N . SER A 1 79 ? -17.307 5.297 13.980 1.00 97.19 79 SER A N 1
ATOM 631 C CA . SER A 1 79 ? -17.072 5.749 15.359 1.00 97.19 79 SER A CA 1
ATOM 632 C C . SER A 1 79 ? -17.400 4.737 16.466 1.00 97.19 79 SER A C 1
ATOM 634 O O . SER A 1 79 ? -17.325 5.081 17.643 1.00 97.19 79 SER A O 1
ATOM 636 N N . GLU A 1 80 ? -17.707 3.484 16.125 1.00 97.19 80 GLU A N 1
ATOM 637 C CA . GLU A 1 80 ? -17.859 2.402 17.102 1.00 97.19 80 GLU A CA 1
ATOM 638 C C . GLU A 1 80 ? -16.536 2.140 17.834 1.00 97.19 80 GLU A C 1
ATOM 640 O O . GLU A 1 80 ? -15.479 2.058 17.206 1.00 97.19 80 GLU A O 1
ATOM 645 N N . TRP A 1 81 ? -16.582 2.001 19.160 1.00 96.94 81 TRP A N 1
ATOM 646 C CA . TRP A 1 81 ? -15.397 1.698 19.960 1.00 96.94 81 TRP A CA 1
ATOM 647 C C . TRP A 1 81 ? -14.858 0.308 19.635 1.00 96.94 81 TRP A C 1
ATOM 649 O O . TRP A 1 81 ? -15.573 -0.688 19.709 1.00 96.94 81 TRP A O 1
ATOM 659 N N . THR A 1 82 ? -13.574 0.239 19.300 1.00 96.81 82 THR A N 1
ATOM 660 C CA . THR A 1 82 ? -12.903 -1.003 18.920 1.00 96.81 82 THR A CA 1
ATOM 661 C C . THR A 1 82 ? -11.453 -0.981 19.385 1.00 96.81 82 THR A C 1
ATOM 663 O O . THR A 1 82 ? -10.836 0.076 19.502 1.00 96.81 82 THR A O 1
ATOM 666 N N . SER A 1 83 ? -10.891 -2.155 19.644 1.00 96.88 83 SER A N 1
ATOM 667 C CA . SER A 1 83 ? -9.446 -2.336 19.805 1.00 96.88 83 SER A CA 1
ATOM 668 C C . SER A 1 83 ? -8.792 -2.903 18.542 1.00 96.88 83 SER A C 1
ATOM 670 O O . SER A 1 83 ? -7.600 -3.183 18.529 1.00 96.88 83 SER A O 1
ATOM 672 N N . LEU A 1 84 ? -9.555 -3.112 17.470 1.00 97.38 84 LEU A N 1
ATOM 673 C CA . LEU A 1 84 ? -9.069 -3.709 16.231 1.00 97.38 84 LEU A CA 1
ATOM 674 C C . LEU A 1 84 ? -8.406 -2.666 15.329 1.00 97.38 84 LEU A C 1
ATOM 676 O O . LEU A 1 84 ? -8.842 -1.516 15.239 1.00 97.38 84 LEU A O 1
ATOM 680 N N . ILE A 1 85 ? -7.367 -3.111 14.629 1.00 96.50 85 ILE A N 1
ATOM 681 C CA . ILE A 1 85 ? -6.640 -2.317 13.644 1.00 96.50 85 ILE A CA 1
ATOM 682 C C . ILE A 1 85 ? -6.490 -3.088 12.335 1.00 96.50 85 ILE A C 1
ATOM 684 O O . ILE A 1 85 ? -6.366 -4.319 12.321 1.00 96.50 85 ILE A O 1
ATOM 688 N N . ALA A 1 86 ? -6.472 -2.349 11.233 1.00 97.56 86 ALA A N 1
ATOM 689 C CA . ALA A 1 86 ? -6.181 -2.873 9.910 1.00 97.56 86 ALA A CA 1
ATOM 690 C C . ALA A 1 86 ? -5.309 -1.892 9.130 1.00 97.56 86 ALA A C 1
ATOM 692 O O . ALA A 1 86 ? -5.423 -0.682 9.300 1.00 97.56 86 ALA A O 1
ATOM 693 N N . GLY A 1 87 ? -4.422 -2.396 8.283 1.00 96.50 87 GLY A N 1
ATOM 694 C CA . GLY A 1 87 ? -3.507 -1.536 7.544 1.00 96.50 87 GLY A CA 1
ATOM 695 C C . GLY A 1 87 ? -2.843 -2.229 6.372 1.00 96.50 87 GLY A C 1
ATOM 696 O O . GLY A 1 87 ? -2.954 -3.445 6.185 1.00 96.50 87 GLY A O 1
ATOM 697 N N . LEU A 1 88 ? -2.127 -1.437 5.585 1.00 95.44 88 LEU A N 1
ATOM 698 C CA . LEU A 1 88 ? -1.318 -1.945 4.483 1.00 95.44 88 LEU A CA 1
ATOM 699 C C . LEU A 1 88 ? 0.009 -2.510 5.020 1.00 95.44 88 LEU A C 1
ATOM 701 O O . LEU A 1 88 ? 0.540 -1.988 6.001 1.00 95.44 88 LEU A O 1
ATOM 705 N N . PRO A 1 89 ? 0.611 -3.535 4.384 1.00 92.31 89 PRO A N 1
ATOM 706 C CA . PRO A 1 89 ? 1.894 -4.094 4.820 1.00 92.31 89 PRO A CA 1
ATOM 707 C C . PRO A 1 89 ? 3.017 -3.079 5.021 1.00 92.31 89 PRO A C 1
ATOM 709 O O . PRO A 1 89 ? 3.879 -3.280 5.880 1.00 92.31 89 PRO A O 1
ATOM 712 N N . HIS A 1 90 ? 3.017 -2.030 4.200 1.00 88.62 90 HIS A N 1
ATOM 713 C CA . HIS A 1 90 ? 4.045 -1.001 4.156 1.00 88.62 90 HIS A CA 1
ATOM 714 C C . HIS A 1 90 ? 3.439 0.412 4.106 1.00 88.62 90 HIS A C 1
ATOM 716 O O . HIS A 1 90 ? 4.027 1.316 3.517 1.00 88.62 90 HIS A O 1
ATOM 722 N N . GLY A 1 91 ? 2.268 0.589 4.720 1.00 86.31 91 GLY A N 1
ATOM 723 C CA . GLY A 1 91 ? 1.584 1.874 4.836 1.00 86.31 91 GLY A CA 1
ATOM 724 C C . GLY A 1 91 ? 1.012 2.088 6.233 1.00 86.31 91 GLY A C 1
ATOM 725 O O . GLY A 1 91 ? 1.423 1.434 7.194 1.00 86.31 91 GLY A O 1
ATOM 726 N N . ASP A 1 92 ? 0.060 3.010 6.322 1.00 88.81 92 ASP A N 1
ATOM 727 C CA . ASP A 1 92 ? -0.546 3.385 7.591 1.00 88.81 92 ASP A CA 1
ATOM 728 C C . ASP A 1 92 ? -1.458 2.285 8.147 1.00 88.81 92 ASP A C 1
ATOM 730 O O . ASP A 1 92 ? -1.986 1.417 7.439 1.00 88.81 92 ASP A O 1
ATOM 734 N N . THR A 1 93 ? -1.590 2.313 9.470 1.00 94.00 93 THR A N 1
ATOM 735 C CA . THR A 1 93 ? -2.489 1.452 10.233 1.00 94.00 93 THR A CA 1
ATOM 736 C C . THR A 1 93 ? -3.662 2.287 10.716 1.00 94.00 93 THR A C 1
ATOM 738 O O . THR A 1 93 ? -3.463 3.355 11.288 1.00 94.00 93 THR A O 1
ATOM 741 N N . HIS A 1 94 ? -4.865 1.761 10.527 1.00 96.12 94 HIS A N 1
ATOM 742 C CA . HIS A 1 94 ? -6.127 2.420 10.827 1.00 96.12 94 HIS A CA 1
ATOM 743 C C . HIS A 1 94 ? -6.888 1.669 11.915 1.00 96.12 94 HIS A C 1
ATOM 745 O O . HIS A 1 94 ? -6.887 0.433 11.961 1.00 96.12 94 HIS A O 1
ATOM 751 N N . THR A 1 95 ? -7.578 2.411 12.774 1.00 97.19 95 THR A N 1
ATOM 752 C CA . THR A 1 95 ? -8.493 1.847 13.772 1.00 97.19 95 THR A CA 1
ATOM 753 C C . THR A 1 95 ? -9.839 1.567 13.112 1.00 97.19 95 THR A C 1
ATOM 755 O O . THR A 1 95 ? -10.613 2.480 12.817 1.00 97.19 95 THR A O 1
ATOM 758 N N . LEU A 1 96 ? -10.152 0.290 12.893 1.00 97.62 96 LEU A N 1
ATOM 759 C CA . LEU A 1 96 ? -11.353 -0.139 12.176 1.00 97.62 96 LEU A CA 1
ATOM 760 C C . LEU A 1 96 ? -12.048 -1.266 12.940 1.00 97.62 96 LEU A C 1
ATOM 762 O O . LEU A 1 96 ? -11.398 -2.206 13.388 1.00 97.62 96 LEU A O 1
ATOM 766 N N . CYS A 1 97 ? -13.371 -1.175 13.113 1.00 97.06 97 CYS A N 1
ATOM 767 C CA . CYS A 1 97 ? -14.140 -2.251 13.738 1.00 97.06 97 CYS A CA 1
ATOM 768 C C . CYS A 1 97 ? -14.233 -3.472 12.807 1.00 97.06 97 CYS A C 1
ATOM 770 O O . CYS A 1 97 ? -13.858 -3.410 11.635 1.00 97.06 97 CYS A O 1
ATOM 772 N N . GLU A 1 98 ? -14.755 -4.586 13.323 1.00 96.56 98 GLU A N 1
ATOM 773 C CA . GLU A 1 98 ? -14.859 -5.861 12.598 1.00 96.56 98 GLU A CA 1
ATOM 774 C C . GLU A 1 98 ? -15.538 -5.721 11.225 1.00 96.56 98 GLU A C 1
ATOM 776 O O . GLU A 1 98 ? -15.086 -6.307 10.245 1.00 96.56 98 GLU A O 1
ATOM 781 N N . ALA A 1 99 ? -16.587 -4.899 11.136 1.00 97.62 99 ALA A N 1
ATOM 782 C CA . ALA A 1 99 ? -17.330 -4.683 9.897 1.00 97.62 99 ALA A CA 1
ATOM 783 C C . ALA A 1 99 ? -16.554 -3.864 8.851 1.00 97.62 99 ALA A C 1
ATOM 785 O O . ALA A 1 99 ? -16.811 -3.991 7.657 1.00 97.62 99 ALA A O 1
ATOM 786 N N . HIS A 1 100 ? -15.612 -3.024 9.291 1.00 98.06 100 HIS A N 1
ATOM 787 C CA . HIS A 1 100 ? -14.909 -2.070 8.433 1.00 98.06 100 HIS A CA 1
ATOM 788 C C . HIS A 1 100 ? -13.441 -2.425 8.189 1.00 98.06 100 HIS A C 1
ATOM 790 O O . HIS A 1 100 ? -12.780 -1.739 7.421 1.00 98.06 100 HIS A O 1
ATOM 796 N N . ARG A 1 101 ? -12.902 -3.491 8.787 1.00 95.75 101 ARG A N 1
ATOM 797 C CA . ARG A 1 101 ? -11.522 -3.948 8.539 1.00 95.75 101 ARG A CA 1
ATOM 798 C C . ARG A 1 101 ? -11.376 -4.737 7.228 1.00 95.75 101 ARG A C 1
ATOM 800 O O . ARG A 1 101 ? -10.822 -5.834 7.203 1.00 95.75 101 ARG A O 1
ATOM 807 N N . THR A 1 102 ? -11.906 -4.191 6.138 1.00 96.44 102 THR A N 1
ATOM 808 C CA . THR A 1 102 ? -11.962 -4.835 4.820 1.00 96.44 102 THR A CA 1
ATOM 809 C C . THR A 1 102 ? -11.028 -4.165 3.816 1.00 96.44 102 THR A C 1
ATOM 811 O O . THR A 1 102 ? -10.613 -3.017 3.993 1.00 96.44 102 THR A O 1
ATOM 814 N N . LYS A 1 103 ? -10.723 -4.883 2.726 1.00 96.56 103 LYS A N 1
ATOM 815 C CA . LYS A 1 103 ? -9.973 -4.345 1.583 1.00 96.56 103 LYS A CA 1
ATOM 816 C C . LYS A 1 103 ? -10.634 -3.086 1.020 1.00 96.56 103 LYS A C 1
ATOM 818 O O . LYS A 1 103 ? -9.945 -2.098 0.807 1.00 96.56 103 LYS A O 1
ATOM 823 N N . ASP A 1 104 ? -11.950 -3.113 0.818 1.00 96.75 104 ASP A N 1
ATOM 824 C CA . ASP A 1 104 ? -12.687 -2.008 0.193 1.00 96.75 104 ASP A CA 1
ATOM 825 C C . ASP A 1 104 ? -12.631 -0.738 1.046 1.00 96.75 104 ASP A C 1
ATOM 827 O O . ASP A 1 104 ? -12.317 0.339 0.546 1.00 96.75 104 ASP A O 1
ATOM 831 N N . VAL A 1 105 ? -12.831 -0.869 2.361 1.00 97.00 105 VAL A N 1
ATOM 832 C CA . VAL A 1 105 ? -12.708 0.265 3.284 1.00 97.00 105 VAL A CA 1
ATOM 833 C C . VAL A 1 105 ? -11.290 0.829 3.285 1.00 97.00 105 VAL A C 1
ATOM 835 O O . VAL A 1 105 ? -11.126 2.048 3.276 1.00 97.00 105 VAL A O 1
ATOM 838 N N . LEU A 1 106 ? -10.268 -0.032 3.276 1.00 96.56 106 LEU A N 1
ATOM 839 C CA . LEU A 1 106 ? -8.878 0.415 3.189 1.00 96.56 106 LEU A CA 1
ATOM 840 C C . LEU A 1 106 ? -8.594 1.115 1.856 1.00 96.56 106 LEU A C 1
ATOM 842 O O . LEU A 1 106 ? -7.941 2.155 1.858 1.00 96.56 106 LEU A O 1
ATOM 846 N N . ALA A 1 107 ? -9.122 0.613 0.740 1.00 95.69 107 ALA A N 1
ATOM 847 C CA . ALA A 1 107 ? -8.977 1.238 -0.574 1.00 95.69 107 ALA A CA 1
ATOM 848 C C . ALA A 1 107 ? -9.612 2.638 -0.634 1.00 95.69 107 ALA A C 1
ATOM 850 O O . ALA A 1 107 ? -9.106 3.510 -1.333 1.00 95.69 107 ALA A O 1
ATOM 851 N N . GLU A 1 108 ? -10.691 2.878 0.116 1.00 95.56 108 GLU A N 1
ATOM 852 C CA . GLU A 1 108 ? -11.333 4.196 0.197 1.00 95.56 108 GLU A CA 1
ATOM 853 C C . GLU A 1 108 ? -10.535 5.225 1.009 1.00 95.56 108 GLU A C 1
ATOM 855 O O . GLU A 1 108 ? -10.636 6.422 0.738 1.00 95.56 108 GLU A O 1
ATOM 860 N N . ILE A 1 109 ? -9.805 4.791 2.042 1.00 95.00 109 ILE A N 1
ATOM 861 C CA . ILE A 1 109 ? -9.132 5.700 2.991 1.00 95.00 109 ILE A CA 1
ATOM 862 C 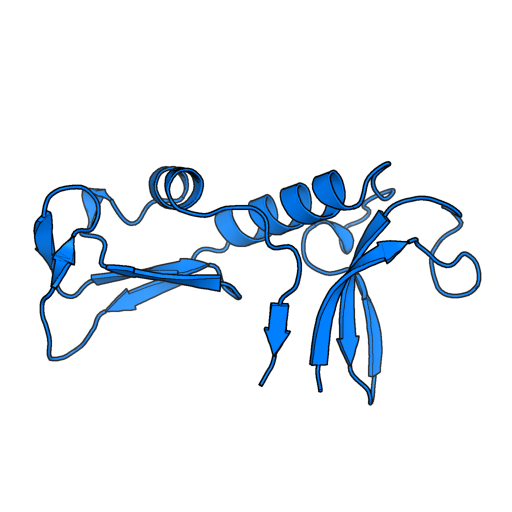C . ILE A 1 109 ? -7.626 5.818 2.761 1.00 95.00 109 ILE A C 1
ATOM 864 O O . ILE A 1 109 ? -6.985 6.689 3.345 1.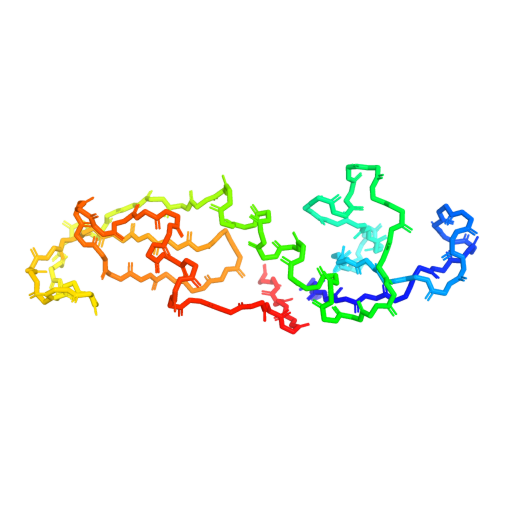00 95.00 109 ILE A O 1
ATOM 868 N N . THR A 1 110 ? -7.055 4.960 1.919 1.00 94.50 110 THR A N 1
ATOM 869 C CA . THR A 1 110 ? -5.634 4.985 1.570 1.00 94.50 110 THR A CA 1
ATOM 870 C C . THR A 1 110 ? -5.435 5.432 0.124 1.00 94.50 110 THR A C 1
ATOM 872 O O . THR A 1 110 ? -6.373 5.558 -0.658 1.00 94.50 110 THR A O 1
ATOM 875 N N . SER A 1 111 ? -4.200 5.768 -0.235 1.00 92.62 111 SER A N 1
ATOM 876 C CA . SER A 1 111 ? -3.848 6.192 -1.590 1.00 92.62 111 SER A CA 1
ATOM 877 C C . SER A 1 111 ? -2.585 5.482 -2.063 1.00 92.62 111 SER A C 1
ATOM 879 O O . SER A 1 111 ? -1.792 5.017 -1.235 1.00 92.62 111 SER A O 1
ATOM 881 N N . PRO A 1 112 ? -2.363 5.402 -3.388 1.00 92.06 112 PRO A N 1
ATOM 882 C CA . PRO A 1 112 ? -1.113 4.897 -3.923 1.00 92.06 112 PRO A CA 1
ATOM 883 C C . PRO A 1 112 ? 0.081 5.668 -3.347 1.00 92.06 112 PRO A C 1
ATOM 885 O O . PRO A 1 112 ? 0.086 6.900 -3.410 1.00 92.06 112 PRO A O 1
ATOM 888 N N . PRO A 1 113 ? 1.089 4.975 -2.794 1.00 90.12 113 PRO A N 1
ATOM 889 C CA . PRO A 1 113 ? 2.249 5.642 -2.223 1.00 90.12 113 PRO A CA 1
ATOM 890 C C . PRO A 1 113 ? 3.121 6.246 -3.328 1.00 90.12 113 PRO A C 1
ATOM 892 O O . PRO A 1 113 ? 3.296 5.650 -4.389 1.00 90.12 113 PRO A O 1
ATOM 895 N N . ASP A 1 114 ? 3.731 7.397 -3.071 1.00 88.44 114 ASP A N 1
ATOM 896 C CA . ASP A 1 114 ? 4.790 7.960 -3.914 1.00 88.44 114 ASP A CA 1
ATOM 897 C C . ASP A 1 114 ? 6.148 7.308 -3.597 1.00 88.44 114 ASP A C 1
ATOM 899 O O . ASP A 1 114 ? 6.910 6.943 -4.499 1.00 88.44 114 ASP A O 1
ATOM 903 N N . GLN A 1 115 ? 6.426 7.113 -2.306 1.00 88.31 115 GLN A N 1
ATOM 904 C CA . GLN A 1 115 ? 7.615 6.463 -1.779 1.00 88.31 115 GLN A CA 1
ATOM 905 C C . GLN A 1 115 ? 7.341 5.839 -0.401 1.00 88.31 115 GLN A C 1
ATOM 907 O O . GLN A 1 115 ? 6.569 6.349 0.400 1.00 88.31 115 GLN A O 1
ATOM 912 N N . ILE A 1 116 ? 8.045 4.749 -0.093 1.00 87.31 116 ILE A N 1
ATOM 913 C CA . ILE A 1 116 ? 8.059 4.104 1.222 1.00 87.31 116 ILE A CA 1
ATOM 914 C C . ILE A 1 116 ? 9.496 4.043 1.733 1.00 87.31 116 ILE A C 1
ATOM 916 O O . ILE A 1 116 ? 10.417 3.679 0.997 1.00 87.31 116 ILE A O 1
ATOM 920 N N . TRP A 1 117 ? 9.695 4.360 3.008 1.00 83.12 117 TRP A N 1
ATOM 921 C CA . TRP A 1 117 ? 10.969 4.179 3.698 1.00 83.12 117 TRP A CA 1
ATOM 922 C C . TRP A 1 117 ? 10.893 2.968 4.621 1.00 83.12 117 TRP A C 1
ATOM 924 O O . TRP A 1 117 ? 9.955 2.836 5.399 1.00 83.12 117 TRP A O 1
ATOM 934 N N . TYR A 1 118 ? 11.901 2.103 4.554 1.00 77.00 118 TYR A N 1
ATOM 935 C CA . TYR A 1 118 ? 12.037 0.975 5.469 1.00 77.00 118 TYR A CA 1
ATOM 936 C C . TYR A 1 118 ? 13.106 1.312 6.508 1.00 77.00 118 TYR A C 1
ATOM 938 O O . TYR A 1 118 ? 14.230 1.691 6.145 1.00 77.00 118 TYR A O 1
ATOM 946 N N . SER A 1 119 ? 12.729 1.177 7.780 1.00 63.88 119 SER A N 1
ATOM 947 C CA . SER A 1 119 ? 13.619 1.258 8.944 1.00 63.88 119 SER A CA 1
ATOM 948 C C . SER A 1 119 ? 14.612 0.103 8.973 1.00 63.88 119 SER A C 1
ATOM 950 O O . SER A 1 119 ? 14.151 -1.046 8.777 1.00 63.88 119 SER A O 1
#

pLDDT: mean 88.51, std 10.74, range [51.66, 98.06]

Radius of gyration: 16.68 Å; chains: 1; bounding box: 42×19×48 Å

Organism: NCBI:txid412755

Secondary structure (DSSP, 8-state):
-EEEEEEE--TTTSSS-TT-EEEEEEETTTEEEE-GGGGSS---BSSHHHHHHHHHHHHHHT-EEEE-SS--EE-TTT--EE-EEEE-TTS-EEE--TTT-SHHHHHHH----S-EEE-